Protein AF-A0A401TYX8-F1 (afdb_monomer_lite)

Foldseek 3Di:
DDDPDDDPPPCDPVVLVVLVVDDLVVLLVVCVVVVHDSDDDSVVSSVVVND

InterPro domains:
  IPR003034 SAP domain [PF02037] (19-51)
  IPR003034 SAP domain [PS50800] (19-51)
  IPR003034 SAP domain [SM00513] (19-51)
  IPR036361 SAP domain superfamily [G3DSA:1.10.720.30] (3-51)
  IPR036361 SAP domain superfamily [SSF68906] (18-50)
  IPR051738 Scaffold Attachment Factor and Modulators [PTHR15683] (10-51)

Sequence (51 aa):
MEDDNEGSVAVSEGDLRRITELRVVDLKTELRKRNLDINGNKSVLMERLRQ

Organism: Chiloscyllium punctatum (NCBI:txid137246)

Structure (mmCIF, N/CA/C/O backbone):
data_AF-A0A401TYX8-F1
#
_entry.id   AF-A0A401TYX8-F1
#
loop_
_atom_site.group_PDB
_atom_site.id
_atom_site.type_symbol
_atom_site.label_atom_id
_atom_site.label_alt_id
_atom_site.label_comp_id
_atom_site.label_asym_id
_atom_site.label_entity_id
_atom_site.label_seq_id
_atom_site.pdbx_PDB_ins_code
_atom_site.Cartn_x
_atom_site.Cartn_y
_atom_site.Cartn_z
_atom_site.occupancy
_atom_site.B_iso_or_equiv
_atom_site.auth_seq_id
_atom_site.auth_comp_id
_atom_site.auth_asym_id
_atom_site.auth_atom_id
_atom_site.pdbx_PDB_model_num
ATOM 1 N N . MET A 1 1 ? 1.830 27.303 4.469 1.00 53.25 1 MET A N 1
ATOM 2 C CA . MET A 1 1 ? 2.012 25.888 4.102 1.00 53.25 1 MET A CA 1
ATOM 3 C C . MET A 1 1 ? 1.371 25.109 5.219 1.00 53.25 1 MET A C 1
ATOM 5 O O . MET A 1 1 ? 1.779 25.281 6.359 1.00 53.25 1 MET A O 1
ATOM 9 N N . GLU A 1 2 ? 0.257 24.469 4.891 1.00 50.84 2 GLU A N 1
ATOM 10 C CA . GLU A 1 2 ? -0.589 23.706 5.804 1.00 50.84 2 GLU A CA 1
ATOM 11 C C . GLU A 1 2 ? 0.129 22.397 6.170 1.00 50.84 2 GLU A C 1
ATOM 13 O O . GLU A 1 2 ? 0.566 21.667 5.286 1.00 50.84 2 GLU A O 1
ATOM 18 N N . ASP A 1 3 ? 0.292 22.193 7.476 1.00 44.16 3 ASP A N 1
ATOM 19 C CA . ASP A 1 3 ? 0.349 20.919 8.202 1.00 44.16 3 ASP A CA 1
ATOM 20 C C . ASP A 1 3 ? 1.163 19.742 7.615 1.00 44.16 3 ASP A C 1
ATOM 22 O O . ASP A 1 3 ? 0.614 18.739 7.163 1.00 44.16 3 ASP A O 1
ATOM 26 N N . ASP A 1 4 ? 2.490 19.781 7.789 1.00 50.84 4 ASP A N 1
ATOM 27 C CA . ASP A 1 4 ? 3.371 18.598 7.748 1.00 50.84 4 ASP A CA 1
ATOM 28 C C . ASP A 1 4 ? 3.331 17.826 9.086 1.00 50.84 4 ASP A C 1
ATOM 30 O O . ASP A 1 4 ? 4.333 17.697 9.795 1.00 50.84 4 ASP A O 1
ATOM 34 N N . ASN A 1 5 ? 2.159 17.323 9.476 1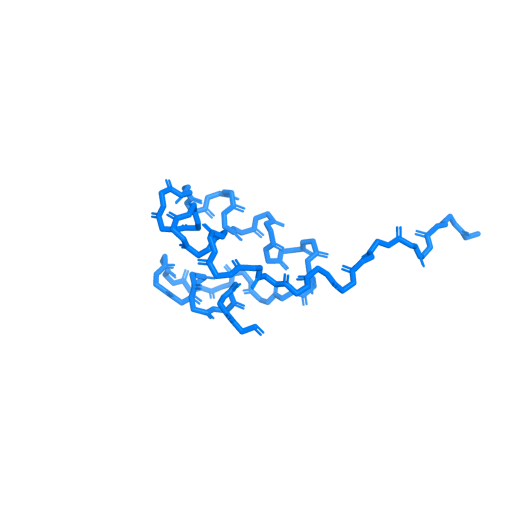.00 69.75 5 ASN A N 1
ATOM 35 C CA . ASN A 1 5 ? 2.042 16.411 10.612 1.00 69.75 5 ASN A CA 1
ATOM 36 C C . ASN A 1 5 ? 1.064 15.276 10.314 1.00 69.75 5 ASN A C 1
ATOM 38 O O . ASN A 1 5 ? -0.117 15.368 10.637 1.00 69.75 5 ASN A O 1
ATOM 42 N N . GLU A 1 6 ? 1.578 14.156 9.809 1.00 46.28 6 GLU A N 1
ATOM 43 C CA . GLU A 1 6 ? 0.988 12.863 10.147 1.00 46.28 6 GLU A CA 1
ATOM 44 C C . GLU A 1 6 ? 2.032 11.743 10.106 1.00 46.28 6 GLU A C 1
ATOM 46 O O . GLU A 1 6 ? 2.396 11.214 9.062 1.00 46.28 6 GLU A O 1
ATOM 51 N N . GLY A 1 7 ? 2.532 11.430 11.303 1.00 46.88 7 GLY A N 1
ATOM 52 C CA . GLY A 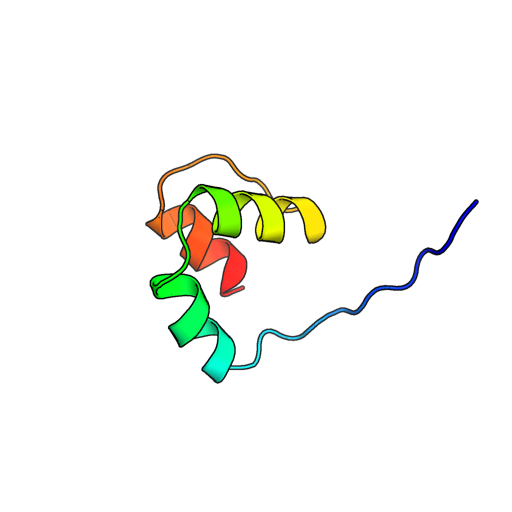1 7 ? 2.844 10.085 11.769 1.00 46.88 7 GLY A CA 1
ATOM 53 C C . GLY A 1 7 ? 3.626 9.172 10.831 1.00 46.88 7 GLY A C 1
ATOM 54 O O . GLY A 1 7 ? 3.063 8.511 9.960 1.00 46.88 7 GLY A O 1
ATOM 55 N N . SER A 1 8 ? 4.888 8.932 11.188 1.00 50.75 8 SER A N 1
ATOM 56 C CA . SER A 1 8 ? 5.484 7.610 11.011 1.00 50.75 8 SER A CA 1
ATOM 57 C C . SER A 1 8 ? 4.669 6.594 11.827 1.00 50.75 8 SER A C 1
ATOM 59 O O . SER A 1 8 ? 5.020 6.233 12.953 1.00 50.75 8 SER A O 1
ATOM 61 N N . VAL A 1 9 ? 3.520 6.173 11.308 1.00 50.72 9 VAL A N 1
ATOM 62 C CA . VAL A 1 9 ? 2.758 5.069 11.878 1.00 50.72 9 VAL A CA 1
ATOM 63 C C . VAL A 1 9 ? 3.517 3.802 11.532 1.00 50.72 9 VAL A C 1
ATOM 65 O O . VAL A 1 9 ? 3.342 3.216 10.466 1.00 50.72 9 VAL A O 1
ATOM 68 N N . ALA A 1 10 ? 4.415 3.424 12.443 1.00 52.25 10 ALA A N 1
ATOM 69 C CA . ALA A 1 10 ? 4.939 2.076 12.537 1.00 52.25 10 ALA A CA 1
ATOM 70 C C . ALA A 1 10 ? 3.739 1.131 12.445 1.00 52.25 10 ALA A C 1
ATOM 72 O O . ALA A 1 10 ? 2.900 1.092 13.350 1.00 52.25 10 ALA A O 1
ATOM 73 N N . VAL A 1 11 ? 3.610 0.458 11.300 1.00 55.41 11 VAL A N 1
ATOM 74 C CA . VAL A 1 11 ? 2.541 -0.502 11.054 1.00 55.41 11 VAL A CA 1
ATOM 75 C C . VAL A 1 11 ? 2.633 -1.561 12.134 1.00 55.41 11 VAL A C 1
ATOM 77 O O . VAL A 1 11 ? 3.545 -2.384 12.156 1.00 55.41 11 VAL A O 1
ATOM 80 N N . SER A 1 12 ? 1.716 -1.488 13.091 1.00 54.09 12 SER A N 1
ATOM 81 C CA . SER A 1 12 ? 1.664 -2.462 14.165 1.00 54.09 12 SER A CA 1
ATOM 82 C C . SER A 1 12 ? 1.311 -3.808 13.539 1.00 54.09 12 SER A C 1
ATOM 84 O O . SER A 1 12 ? 0.514 -3.879 12.607 1.00 54.09 12 SER A O 1
ATOM 86 N N . GLU A 1 13 ? 1.897 -4.896 14.029 1.00 55.38 13 GLU A N 1
ATOM 87 C CA . GLU A 1 13 ? 1.779 -6.238 13.434 1.00 55.38 13 GLU A CA 1
ATOM 88 C C . GLU A 1 13 ? 0.310 -6.702 13.237 1.00 55.38 13 GLU A C 1
ATOM 90 O O . GLU A 1 13 ? 0.008 -7.526 12.371 1.00 55.38 13 GLU A O 1
ATOM 95 N N . GLY A 1 14 ? -0.632 -6.116 13.991 1.00 55.75 14 GLY A N 1
ATOM 96 C CA . GLY A 1 14 ? -2.080 -6.294 13.832 1.00 55.75 14 GLY A CA 1
ATOM 97 C C . GLY A 1 14 ? -2.690 -5.636 12.585 1.00 55.75 14 GLY A C 1
ATOM 98 O O . GLY A 1 14 ? -3.638 -6.182 12.016 1.00 55.75 14 GLY A O 1
ATOM 99 N N . ASP A 1 15 ? -2.131 -4.528 12.097 1.00 62.81 15 ASP A N 1
ATOM 100 C CA . ASP A 1 15 ? -2.583 -3.861 10.869 1.00 62.81 15 ASP A CA 1
ATOM 101 C C . ASP A 1 15 ? -2.213 -4.660 9.616 1.00 62.81 15 ASP A C 1
ATOM 103 O O . ASP A 1 15 ? -2.911 -4.592 8.608 1.00 62.81 15 ASP A O 1
ATOM 107 N N . LEU A 1 16 ? -1.201 -5.529 9.694 1.00 64.88 16 LEU A N 1
ATOM 108 C CA . LEU A 1 16 ? -0.826 -6.436 8.603 1.00 64.88 16 LEU A CA 1
ATOM 109 C C . LEU A 1 16 ? -1.952 -7.400 8.227 1.00 64.88 16 LEU A C 1
ATOM 111 O O . LEU A 1 16 ? -2.146 -7.692 7.046 1.00 64.88 16 LEU A O 1
ATOM 115 N N . ARG A 1 17 ? -2.717 -7.871 9.223 1.00 65.00 17 ARG A N 1
ATOM 116 C CA . ARG A 1 17 ? -3.889 -8.729 8.982 1.00 65.00 17 ARG A CA 1
ATOM 117 C C . ARG A 1 17 ? -5.013 -7.955 8.297 1.00 65.00 17 ARG A C 1
ATOM 119 O O . ARG A 1 17 ? -5.695 -8.502 7.436 1.00 65.00 17 ARG A O 1
ATOM 126 N N . ARG A 1 18 ? -5.162 -6.667 8.619 1.00 73.19 18 ARG A N 1
ATOM 127 C CA . ARG A 1 18 ? -6.132 -5.785 7.956 1.00 73.19 18 ARG A CA 1
ATOM 128 C C . ARG A 1 18 ? -5.720 -5.488 6.519 1.00 73.19 18 ARG A C 1
ATOM 130 O O . ARG A 1 18 ? -6.555 -5.572 5.626 1.00 73.19 18 ARG A O 1
ATOM 137 N N . ILE A 1 19 ? -4.432 -5.246 6.269 1.00 78.94 19 ILE A N 1
ATOM 138 C CA . ILE A 1 19 ? -3.882 -4.980 4.930 1.00 78.94 19 ILE A CA 1
ATOM 139 C C . ILE A 1 19 ? -4.197 -6.128 3.953 1.00 78.94 19 ILE A C 1
ATOM 141 O O . ILE A 1 19 ? -4.548 -5.870 2.804 1.00 78.94 19 ILE A O 1
ATOM 145 N N . THR A 1 20 ? -4.160 -7.394 4.385 1.00 77.81 20 THR A N 1
ATOM 146 C CA . THR A 1 20 ? -4.508 -8.527 3.502 1.00 77.81 20 THR A CA 1
ATOM 147 C C . THR A 1 20 ? -5.977 -8.552 3.063 1.00 77.81 20 THR A C 1
ATOM 149 O O . THR A 1 20 ? -6.286 -8.978 1.941 1.00 77.81 20 THR A O 1
ATOM 152 N N . GLU A 1 21 ? -6.875 -8.040 3.905 1.00 82.69 21 GLU A N 1
ATOM 153 C CA . GLU A 1 21 ? -8.317 -7.946 3.642 1.00 82.69 21 GLU A CA 1
ATOM 154 C C . GLU A 1 21 ? -8.695 -6.679 2.860 1.00 82.69 21 GLU A C 1
ATOM 156 O O . GLU A 1 21 ? -9.723 -6.657 2.181 1.00 82.69 21 GLU A O 1
ATOM 161 N N . LEU A 1 22 ? -7.834 -5.653 2.866 1.00 84.69 22 LEU A N 1
ATOM 162 C CA . LEU A 1 22 ? -8.038 -4.437 2.084 1.00 84.69 22 LEU A CA 1
ATOM 163 C C . LEU A 1 22 ? -8.074 -4.722 0.577 1.00 84.69 22 LEU A C 1
ATOM 165 O O . LEU A 1 22 ? -7.404 -5.612 0.023 1.00 84.69 22 LEU A O 1
ATOM 169 N N . ARG A 1 23 ? -8.881 -3.929 -0.127 1.00 88.25 23 ARG A N 1
ATOM 170 C CA . ARG A 1 23 ? -8.951 -3.981 -1.587 1.00 88.25 23 ARG A CA 1
ATOM 171 C C . ARG A 1 23 ? -7.758 -3.248 -2.177 1.00 88.25 23 ARG A C 1
ATOM 173 O O . ARG A 1 23 ? -7.166 -2.376 -1.555 1.00 88.25 23 ARG A O 1
ATOM 180 N N . VAL A 1 24 ? -7.458 -3.534 -3.440 1.00 85.25 24 VAL A N 1
ATOM 181 C CA . VAL A 1 24 ? -6.377 -2.861 -4.179 1.00 85.25 24 VAL A CA 1
ATOM 182 C C . VAL A 1 24 ? -6.540 -1.336 -4.191 1.00 85.25 24 VAL A C 1
ATOM 184 O O . VAL A 1 24 ? -5.541 -0.633 -4.129 1.00 85.25 24 VAL A O 1
ATOM 187 N N . VAL A 1 25 ? -7.769 -0.812 -4.225 1.00 89.44 25 VAL A N 1
ATOM 188 C CA . VAL A 1 25 ? -8.016 0.641 -4.142 1.00 89.44 25 VAL A CA 1
ATOM 189 C C . VAL A 1 25 ? -7.578 1.218 -2.793 1.00 89.44 25 VAL A C 1
ATOM 191 O O . VAL A 1 25 ? -6.928 2.262 -2.754 1.00 89.44 25 VAL A O 1
ATOM 194 N N . ASP A 1 26 ? -7.870 0.504 -1.707 1.00 87.06 26 ASP A N 1
ATOM 195 C CA . ASP A 1 26 ? -7.546 0.933 -0.349 1.00 87.06 26 ASP A CA 1
ATOM 196 C C . ASP A 1 26 ? -6.026 0.812 -0.125 1.00 87.06 26 ASP A C 1
ATOM 198 O O . ASP A 1 26 ? -5.388 1.760 0.321 1.00 87.06 26 ASP A O 1
ATOM 202 N N . LEU A 1 27 ? -5.407 -0.281 -0.595 1.00 89.88 27 LEU A N 1
ATOM 203 C CA . LEU A 1 27 ? -3.948 -0.468 -0.593 1.00 89.88 27 LEU A CA 1
ATOM 204 C C . LEU A 1 27 ? -3.214 0.648 -1.349 1.00 89.88 27 LEU A C 1
ATOM 206 O O . LEU A 1 27 ? -2.222 1.184 -0.863 1.00 89.88 27 LEU A O 1
ATOM 210 N N . LYS A 1 28 ? -3.703 1.020 -2.539 1.00 89.56 28 LYS A N 1
ATOM 211 C CA . LYS A 1 28 ? -3.123 2.121 -3.319 1.00 89.56 28 LYS A CA 1
ATOM 212 C C . LYS A 1 28 ? -3.268 3.456 -2.599 1.00 89.56 28 LYS A C 1
ATOM 214 O O . LYS A 1 28 ? -2.349 4.262 -2.652 1.00 89.56 28 LYS A O 1
ATOM 219 N N . THR A 1 29 ? -4.395 3.691 -1.935 1.00 90.25 29 THR A N 1
ATOM 220 C CA . THR A 1 29 ? -4.623 4.923 -1.167 1.00 90.25 29 THR A CA 1
ATOM 221 C C . THR A 1 29 ? -3.625 5.042 -0.022 1.00 90.25 29 THR A C 1
ATOM 223 O O . THR A 1 29 ? -2.983 6.079 0.116 1.00 90.25 29 THR A O 1
ATOM 226 N N . GLU A 1 30 ? -3.434 3.966 0.740 1.00 87.56 30 GLU A N 1
ATOM 227 C CA . GLU A 1 30 ? -2.486 3.937 1.856 1.00 87.56 30 GLU A CA 1
ATOM 228 C C . GLU A 1 30 ? -1.036 4.114 1.396 1.00 87.56 30 GLU A C 1
ATOM 230 O O . GLU A 1 30 ? -0.281 4.881 1.990 1.00 87.56 30 GLU A O 1
ATOM 235 N N . LEU A 1 31 ? -0.652 3.489 0.283 1.00 89.12 31 LEU A N 1
ATOM 236 C CA . LEU A 1 31 ? 0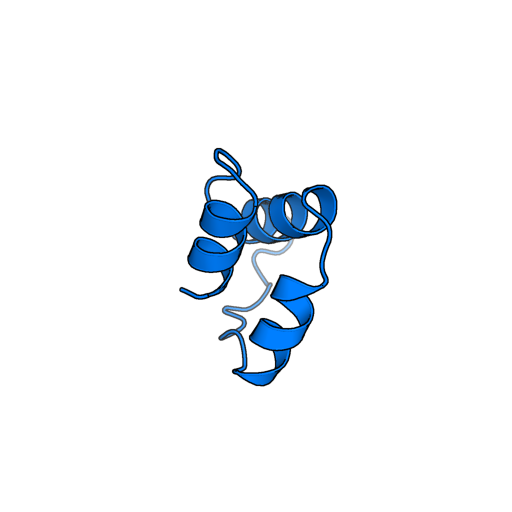.663 3.713 -0.319 1.00 89.12 31 LEU A CA 1
ATOM 237 C C . LEU A 1 31 ? 0.837 5.165 -0.765 1.00 89.12 31 LEU A C 1
ATOM 239 O O . LEU A 1 31 ? 1.862 5.772 -0.477 1.00 89.12 31 LEU A O 1
ATOM 243 N N . ARG A 1 32 ? -0.182 5.758 -1.393 1.00 88.44 32 ARG A N 1
ATOM 244 C CA . ARG A 1 32 ? -0.135 7.151 -1.850 1.00 88.44 32 ARG A CA 1
ATOM 245 C C . ARG A 1 32 ? -0.027 8.137 -0.687 1.00 88.44 32 ARG A C 1
ATOM 247 O O . ARG A 1 32 ? 0.724 9.096 -0.796 1.00 88.44 32 ARG A O 1
ATOM 254 N N . LYS A 1 33 ? -0.725 7.879 0.424 1.00 85.50 33 LYS A N 1
ATOM 255 C CA . LYS A 1 33 ? -0.607 8.657 1.670 1.00 85.50 33 LYS A CA 1
ATOM 256 C C . LYS A 1 33 ? 0.800 8.602 2.258 1.00 85.50 33 LYS A C 1
ATOM 258 O O . LYS A 1 33 ? 1.292 9.601 2.759 1.00 85.50 33 LYS A O 1
ATOM 263 N N . ARG A 1 34 ? 1.457 7.446 2.156 1.00 83.12 34 ARG A N 1
ATOM 264 C CA . ARG A 1 34 ? 2.842 7.238 2.605 1.00 83.12 34 ARG A CA 1
ATOM 265 C C . ARG A 1 34 ? 3.886 7.656 1.571 1.00 83.12 34 ARG A C 1
ATOM 267 O O . ARG A 1 34 ? 5.068 7.396 1.767 1.00 83.12 34 ARG A O 1
ATOM 274 N N . ASN A 1 35 ? 3.465 8.262 0.459 1.00 85.62 35 ASN A N 1
ATOM 275 C CA . ASN A 1 35 ? 4.335 8.610 -0.663 1.00 85.62 35 ASN A CA 1
ATOM 276 C C . ASN A 1 35 ? 5.104 7.405 -1.260 1.00 85.62 35 ASN A C 1
ATOM 278 O O . ASN A 1 35 ? 6.179 7.557 -1.838 1.00 85.62 35 ASN A O 1
ATOM 282 N N . LEU A 1 36 ? 4.542 6.199 -1.139 1.00 86.75 36 LEU A N 1
ATOM 283 C CA . LEU A 1 36 ? 5.060 4.955 -1.700 1.00 86.75 36 LEU A CA 1
ATOM 284 C C . LEU A 1 36 ? 4.454 4.674 -3.083 1.00 86.75 36 LEU A C 1
ATOM 286 O O . LEU A 1 36 ? 3.361 5.125 -3.432 1.00 86.75 36 LEU A O 1
ATOM 290 N N . ASP A 1 37 ? 5.171 3.881 -3.875 1.00 88.56 37 ASP A N 1
ATOM 291 C CA . ASP A 1 37 ? 4.748 3.507 -5.222 1.00 88.56 37 ASP A CA 1
ATOM 292 C C . ASP A 1 37 ? 3.527 2.572 -5.194 1.00 88.56 37 ASP A C 1
ATOM 294 O O . ASP A 1 37 ? 3.512 1.535 -4.526 1.00 88.56 37 ASP A O 1
ATOM 298 N N . ILE A 1 38 ? 2.512 2.961 -5.964 1.00 91.06 38 ILE A N 1
ATOM 299 C CA . ILE A 1 38 ? 1.222 2.281 -6.110 1.00 91.06 38 ILE A CA 1
ATOM 300 C C . ILE A 1 38 ? 1.178 1.332 -7.316 1.00 91.06 38 ILE A C 1
ATOM 302 O O . ILE A 1 38 ? 0.120 0.761 -7.614 1.00 91.06 38 ILE A O 1
ATOM 306 N N . ASN A 1 39 ? 2.291 1.190 -8.039 1.00 88.81 39 ASN A N 1
ATOM 307 C CA . ASN A 1 39 ? 2.407 0.285 -9.171 1.00 88.81 39 ASN A CA 1
ATOM 308 C C . ASN A 1 39 ? 2.702 -1.150 -8.725 1.00 88.81 39 ASN A C 1
ATOM 310 O O . ASN A 1 39 ? 3.484 -1.413 -7.811 1.00 88.81 39 ASN A O 1
ATOM 314 N N . GLY A 1 40 ? 2.078 -2.094 -9.430 1.00 86.75 40 GLY A N 1
ATOM 315 C CA . GLY A 1 40 ? 2.217 -3.526 -9.191 1.00 86.75 40 GLY A CA 1
ATOM 316 C C . GLY A 1 40 ? 0.915 -4.202 -8.768 1.00 86.75 40 GLY A C 1
ATOM 317 O O . GLY A 1 40 ? -0.167 -3.610 -8.737 1.00 86.75 40 GLY A O 1
ATOM 318 N N . ASN A 1 41 ? 1.037 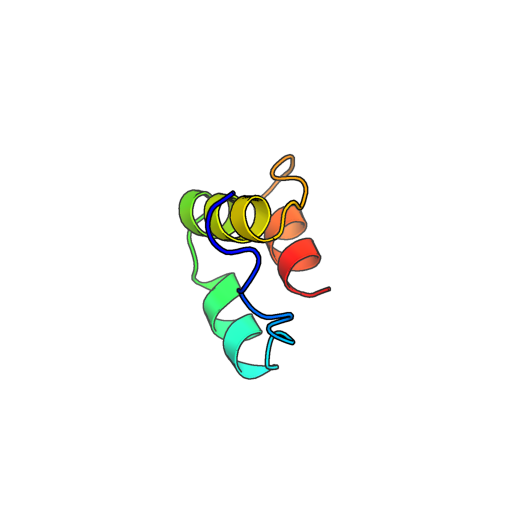-5.492 -8.47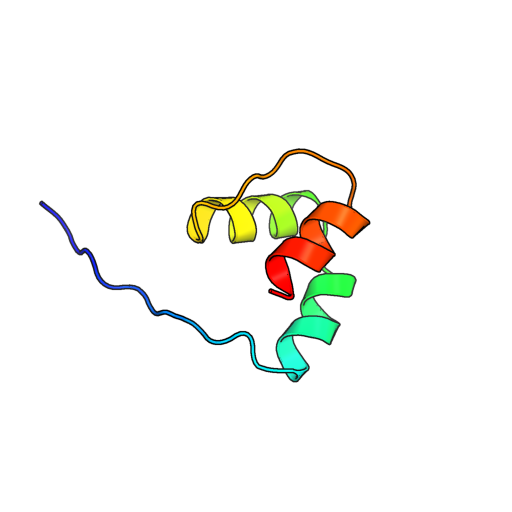0 1.00 91.00 41 ASN A N 1
ATOM 319 C CA . ASN A 1 41 ? -0.086 -6.369 -8.145 1.00 91.00 41 ASN A CA 1
ATOM 320 C C . ASN A 1 41 ? -0.414 -6.289 -6.645 1.00 91.00 41 ASN A C 1
ATOM 322 O O . ASN A 1 41 ? 0.390 -5.786 -5.863 1.00 91.00 41 ASN A O 1
ATOM 326 N N . LYS A 1 42 ? -1.559 -6.843 -6.212 1.00 86.88 42 LYS A N 1
ATOM 327 C CA . LYS A 1 42 ? -1.993 -6.808 -4.798 1.00 86.88 42 LYS A CA 1
ATOM 328 C C . LYS A 1 42 ? -0.876 -7.222 -3.825 1.00 86.88 42 LYS A C 1
ATOM 330 O O . LYS A 1 42 ? -0.650 -6.508 -2.859 1.00 86.88 42 LYS A O 1
ATOM 335 N N . SER A 1 43 ? -0.141 -8.303 -4.105 1.00 87.12 43 SER A N 1
ATOM 336 C CA . SER A 1 43 ? 0.986 -8.741 -3.260 1.00 87.12 43 SER A CA 1
ATOM 337 C C . SER A 1 43 ? 2.086 -7.695 -3.123 1.00 87.12 43 SER A C 1
ATOM 339 O O . SER A 1 43 ? 2.520 -7.440 -2.009 1.00 87.12 43 SER A O 1
ATOM 341 N N . VAL A 1 44 ? 2.472 -7.037 -4.220 1.00 89.62 44 VAL A N 1
ATOM 342 C CA . VAL A 1 44 ? 3.500 -5.982 -4.205 1.00 89.62 44 VAL A CA 1
ATOM 343 C C . VAL A 1 44 ? 3.049 -4.808 -3.337 1.00 89.62 44 VAL A C 1
ATOM 345 O O . VAL A 1 44 ? 3.825 -4.294 -2.537 1.00 89.62 44 VAL A O 1
ATOM 348 N N . LEU A 1 45 ? 1.779 -4.407 -3.457 1.00 89.81 45 LEU A N 1
ATOM 349 C CA . LEU A 1 45 ? 1.221 -3.319 -2.654 1.00 89.81 45 LEU A CA 1
ATOM 350 C C . LEU A 1 45 ? 1.167 -3.684 -1.162 1.00 89.81 45 LEU A C 1
ATOM 352 O O . LEU A 1 45 ? 1.511 -2.867 -0.313 1.00 89.81 45 LEU A O 1
ATOM 356 N N . MET A 1 46 ? 0.765 -4.918 -0.844 1.00 86.56 46 MET A N 1
ATOM 357 C CA . MET A 1 46 ? 0.724 -5.421 0.533 1.00 86.56 46 MET A CA 1
ATOM 358 C C . MET A 1 46 ? 2.121 -5.509 1.153 1.00 86.56 46 MET A C 1
ATOM 360 O O . MET A 1 46 ? 2.285 -5.189 2.324 1.00 86.56 46 MET A O 1
ATOM 364 N N . GLU A 1 47 ? 3.121 -5.926 0.380 1.00 86.94 47 GLU A N 1
ATOM 365 C CA . GLU A 1 47 ? 4.503 -6.056 0.845 1.00 86.94 47 GLU A CA 1
ATOM 366 C C . GLU A 1 47 ? 5.150 -4.695 1.117 1.00 86.94 47 GLU A C 1
ATOM 368 O O . GLU A 1 47 ? 5.816 -4.524 2.133 1.00 86.94 47 GLU A O 1
ATOM 373 N N . ARG A 1 48 ? 4.861 -3.686 0.286 1.00 87.06 48 ARG A N 1
ATOM 374 C CA . ARG A 1 48 ? 5.298 -2.302 0.528 1.00 87.06 48 ARG A CA 1
ATOM 375 C C . ARG A 1 48 ? 4.631 -1.658 1.738 1.00 87.06 48 ARG A C 1
ATOM 377 O O . ARG A 1 48 ? 5.260 -0.853 2.401 1.00 87.06 48 ARG A O 1
ATOM 384 N N . LEU A 1 49 ? 3.373 -1.993 2.022 1.00 82.81 49 LEU A N 1
ATOM 385 C CA . LEU A 1 49 ? 2.699 -1.538 3.246 1.00 82.81 49 LEU A CA 1
ATOM 386 C C . LEU A 1 49 ? 3.178 -2.279 4.501 1.00 82.81 49 LEU A C 1
ATOM 388 O O . LEU A 1 49 ? 2.890 -1.827 5.609 1.00 82.81 49 LEU A O 1
ATOM 392 N N . ARG A 1 50 ? 3.855 -3.419 4.317 1.00 79.81 50 ARG A N 1
ATOM 393 C CA . ARG A 1 50 ? 4.481 -4.224 5.370 1.00 79.81 50 ARG A CA 1
ATOM 394 C C . ARG A 1 50 ? 5.844 -3.690 5.811 1.00 79.81 50 ARG A C 1
ATOM 396 O O . ARG A 1 50 ? 6.217 -3.968 6.948 1.00 79.81 50 ARG A O 1
ATOM 403 N N . GLN A 1 51 ? 6.573 -3.027 4.911 1.00 71.38 51 GLN A N 1
ATOM 404 C CA . GLN A 1 51 ? 7.831 -2.330 5.204 1.00 71.38 51 GL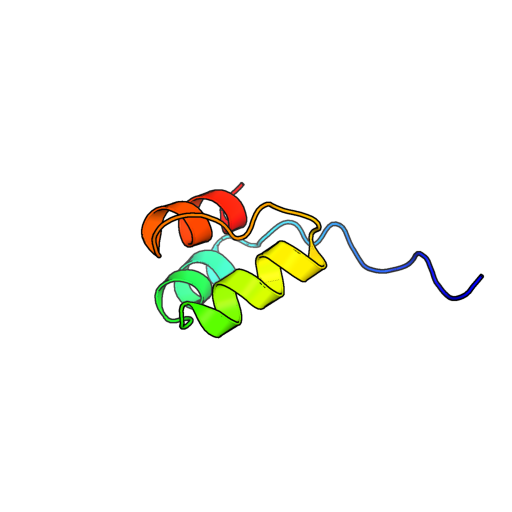N A CA 1
ATOM 405 C C . GLN A 1 51 ? 7.566 -0.997 5.903 1.00 71.38 51 GLN A C 1
ATOM 407 O O . GLN A 1 51 ? 8.412 -0.639 6.748 1.00 71.38 51 GLN A O 1
#

Radius of gyration: 11.42 Å; chains: 1; bounding box: 17×35×23 Å

pLDDT: mean 75.42, std 15.69, range [44.16, 91.06]

Secondary structure (DSSP, 8-state):
------------TTHHHHHHHS-HHHHHHHHHHTT----S-HHHHHHHHH-